Protein AF-A0A499PFH8-F1 (afdb_monomer_lite)

InterPro domains:
  IPR050293 Light-independent protochlorophyllide reductase [PTHR39429] (6-65)

Organism: Thuja occidentalis (NCBI:txid3317)

Sequence (70 aa):
MSLKIDETLTVECETGNYHTFCPISCVSWLYQKIEDSFFLVVGTKTCGYFLQNALGVMIFAEPRLIYLNS

Radius of gyration: 19.7 Å; chains: 1; bounding box: 35×33×57 Å

Structure (mmCIF, N/CA/C/O backbone):
data_AF-A0A499PFH8-F1
#
_entry.id   AF-A0A499PFH8-F1
#
loop_
_atom_site.group_PDB
_atom_site.id
_atom_site.type_symbol
_atom_site.label_atom_id
_atom_site.label_alt_id
_atom_site.label_comp_id
_atom_site.label_asym_id
_atom_site.label_entity_id
_atom_site.label_seq_id
_atom_site.pdbx_PDB_ins_code
_atom_site.Cartn_x
_atom_site.Cartn_y
_atom_site.Cartn_z
_atom_site.occupancy
_atom_site.B_iso_or_equiv
_atom_site.auth_seq_id
_atom_site.auth_comp_id
_atom_site.auth_asym_id
_atom_site.auth_atom_id
_atom_site.pdbx_PDB_model_num
ATOM 1 N N . MET A 1 1 ? -22.542 20.092 -40.505 1.00 39.66 1 MET A N 1
ATOM 2 C CA . MET A 1 1 ? -22.397 18.845 -39.726 1.00 39.66 1 MET A CA 1
ATOM 3 C C . MET A 1 1 ? -20.923 18.478 -39.790 1.00 39.66 1 MET A C 1
ATOM 5 O O . MET A 1 1 ? -20.486 17.971 -40.810 1.00 39.66 1 MET A O 1
ATOM 9 N N . SER A 1 2 ? -20.133 18.935 -38.814 1.00 46.00 2 SER A N 1
ATOM 10 C CA . SER A 1 2 ? -18.669 18.807 -38.859 1.00 46.00 2 SER A CA 1
ATOM 11 C C . SER A 1 2 ? -18.257 17.423 -38.364 1.00 46.00 2 SER A C 1
ATOM 13 O O . SER A 1 2 ? -18.783 16.948 -37.357 1.00 46.00 2 SER A O 1
ATOM 15 N N . LEU A 1 3 ? -17.377 16.775 -39.119 1.00 56.06 3 LEU A N 1
ATOM 16 C CA . LEU A 1 3 ? -16.918 15.403 -38.928 1.00 56.06 3 LEU A CA 1
ATOM 17 C C . LEU A 1 3 ? -16.132 15.297 -37.611 1.00 56.06 3 LEU A C 1
ATOM 19 O O . LEU A 1 3 ? -15.180 16.044 -37.400 1.00 56.06 3 LEU A O 1
ATOM 23 N N . LYS A 1 4 ? -16.539 14.384 -36.720 1.00 61.09 4 LYS A N 1
ATOM 24 C CA . LYS A 1 4 ? -15.743 14.002 -35.545 1.00 61.09 4 LYS A CA 1
ATOM 25 C C . LYS A 1 4 ? -14.523 13.228 -36.041 1.00 61.09 4 LYS A C 1
ATOM 27 O O . LYS A 1 4 ? -14.679 12.136 -36.579 1.00 61.09 4 LYS A O 1
ATOM 32 N N . ILE A 1 5 ? -13.342 13.812 -35.890 1.00 62.59 5 ILE A N 1
ATOM 33 C CA . ILE A 1 5 ? -12.070 13.118 -36.075 1.00 62.59 5 ILE A CA 1
ATOM 34 C C . ILE A 1 5 ? -11.850 12.338 -34.778 1.00 62.59 5 ILE A C 1
ATOM 36 O O . ILE A 1 5 ? -11.591 12.933 -33.736 1.00 62.59 5 ILE A O 1
ATOM 40 N N . ASP A 1 6 ? -12.070 11.027 -34.821 1.00 66.25 6 ASP A N 1
ATOM 41 C CA . ASP A 1 6 ? -11.664 10.122 -33.748 1.00 66.25 6 ASP A CA 1
ATOM 42 C C . ASP A 1 6 ? -10.145 9.962 -33.886 1.00 66.25 6 ASP A C 1
ATOM 44 O O . ASP A 1 6 ? -9.654 9.182 -34.702 1.00 66.25 6 ASP A O 1
ATOM 48 N N . GLU A 1 7 ? -9.393 10.837 -33.215 1.00 70.38 7 GLU A N 1
ATOM 49 C CA . GLU A 1 7 ? -7.937 10.740 -33.157 1.00 70.38 7 GLU A CA 1
ATOM 50 C C . GLU A 1 7 ? -7.585 9.413 -32.482 1.00 70.38 7 GLU A C 1
ATOM 52 O O . GLU A 1 7 ? -7.783 9.229 -31.281 1.00 70.38 7 GLU A O 1
ATOM 57 N N . THR A 1 8 ? -7.084 8.462 -33.268 1.00 75.00 8 THR A N 1
ATOM 58 C CA . THR A 1 8 ? -6.602 7.180 -32.760 1.00 75.00 8 THR A CA 1
ATOM 59 C C . THR A 1 8 ? -5.380 7.433 -31.878 1.00 75.00 8 THR A C 1
ATOM 61 O O . THR A 1 8 ? -4.267 7.576 -32.385 1.00 75.00 8 THR A O 1
ATOM 64 N N . LEU A 1 9 ? -5.593 7.527 -30.563 1.00 82.62 9 LEU A N 1
ATOM 65 C CA . LEU A 1 9 ? -4.536 7.646 -29.560 1.00 82.62 9 LEU A CA 1
ATOM 66 C C . LEU A 1 9 ? -3.578 6.456 -29.685 1.00 82.62 9 LEU A C 1
ATOM 68 O O . LEU A 1 9 ? -3.932 5.315 -29.386 1.00 82.62 9 LEU A O 1
ATOM 72 N N . THR A 1 10 ? -2.355 6.721 -30.136 1.00 82.44 10 THR A N 1
ATOM 73 C CA . THR A 1 10 ? -1.279 5.731 -30.179 1.00 82.44 10 THR A CA 1
ATOM 74 C C . THR A 1 10 ? -0.759 5.504 -28.763 1.00 82.44 10 THR A C 1
ATOM 76 O O . THR A 1 10 ? -0.086 6.365 -28.200 1.00 82.44 10 THR A O 1
ATOM 79 N N . VAL A 1 11 ? -1.102 4.360 -28.168 1.00 85.06 11 VAL A N 1
ATOM 80 C CA . VAL A 1 11 ? -0.592 3.935 -26.858 1.00 85.06 11 VAL A CA 1
ATOM 81 C C . VAL A 1 11 ? 0.694 3.147 -27.068 1.00 85.06 11 VAL A C 1
ATOM 83 O O . VAL A 1 11 ? 0.678 2.079 -27.680 1.00 85.06 11 VAL A O 1
ATOM 86 N N . GLU A 1 12 ? 1.801 3.671 -26.554 1.00 86.94 12 GLU A N 1
ATOM 87 C CA . GLU A 1 12 ? 3.091 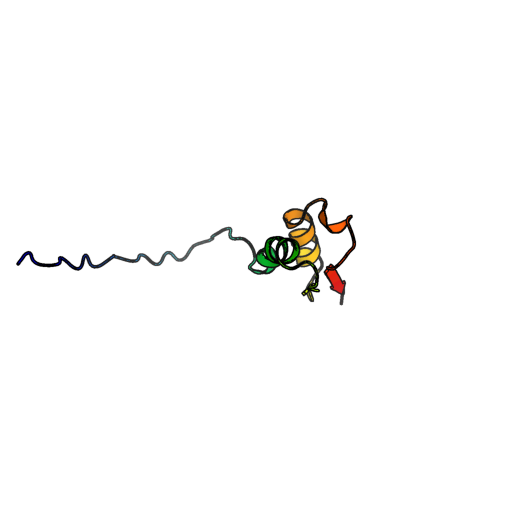2.989 -26.574 1.00 86.94 12 GLU A CA 1
ATOM 88 C C . GLU A 1 12 ? 3.272 2.181 -25.283 1.00 86.94 12 GLU A C 1
ATOM 90 O O . GLU A 1 12 ? 3.140 2.699 -24.174 1.00 86.94 12 GLU A O 1
ATOM 95 N N . CYS A 1 13 ? 3.545 0.884 -25.429 1.00 85.62 13 CYS A N 1
ATOM 96 C CA . CYS A 1 13 ? 3.825 -0.011 -24.312 1.00 85.62 13 CYS A CA 1
ATOM 97 C C . CYS A 1 13 ? 5.335 -0.158 -24.163 1.00 85.62 13 CYS A C 1
ATOM 99 O O . CYS A 1 13 ? 5.968 -0.933 -24.882 1.00 85.62 13 CYS A O 1
ATOM 101 N N . GLU A 1 14 ? 5.915 0.558 -23.212 1.00 87.19 14 GLU A N 1
ATOM 102 C CA . GLU A 1 14 ? 7.319 0.389 -22.876 1.00 87.19 14 GLU A CA 1
ATOM 103 C C . GLU A 1 14 ? 7.497 -0.711 -21.813 1.00 87.19 14 GLU A C 1
ATOM 105 O O . GLU A 1 14 ? 6.796 -0.763 -20.801 1.00 87.19 14 GLU A O 1
ATOM 110 N N . THR A 1 15 ? 8.448 -1.620 -22.046 1.00 84.06 15 THR A N 1
ATOM 111 C CA . THR A 1 15 ? 8.889 -2.601 -21.045 1.00 84.06 15 THR A CA 1
ATOM 112 C C . THR A 1 15 ? 10.229 -2.138 -20.497 1.00 84.06 15 THR A C 1
ATOM 114 O O . THR A 1 15 ? 11.242 -2.184 -21.192 1.00 84.06 15 THR A O 1
ATOM 117 N N . GLY A 1 16 ? 10.233 -1.678 -19.251 1.00 87.69 16 GLY A N 1
ATOM 118 C CA . GLY A 1 16 ? 11.405 -1.104 -18.608 1.00 87.69 16 GLY A CA 1
ATOM 119 C C . GLY A 1 16 ? 11.321 -1.186 -17.091 1.00 87.69 16 GLY A C 1
ATOM 120 O O . GLY A 1 16 ? 10.336 -1.650 -16.516 1.00 87.69 16 GLY A O 1
ATOM 121 N N . ASN A 1 17 ? 12.385 -0.738 -16.433 1.00 89.19 17 ASN A N 1
ATOM 122 C CA . ASN A 1 17 ? 12.397 -0.629 -14.983 1.00 89.19 17 ASN A CA 1
ATOM 123 C C . ASN A 1 17 ? 11.700 0.668 -14.576 1.00 89.19 17 ASN A C 1
ATOM 125 O O . ASN A 1 17 ? 12.257 1.752 -14.735 1.00 89.19 17 ASN A O 1
ATOM 129 N N . TYR A 1 18 ? 10.500 0.542 -14.021 1.00 88.38 18 TYR A N 1
ATOM 130 C CA . TYR A 1 18 ? 9.751 1.662 -13.464 1.00 88.38 18 TYR A CA 1
ATOM 131 C C . TYR A 1 18 ? 9.808 1.619 -11.944 1.00 88.38 18 TYR A C 1
ATOM 133 O O . TYR A 1 18 ? 9.571 0.580 -11.327 1.00 88.38 18 TYR A O 1
ATOM 141 N N . HIS A 1 19 ? 10.093 2.763 -11.329 1.00 88.50 19 HIS A N 1
ATOM 142 C CA . HIS A 1 19 ? 9.985 2.909 -9.887 1.00 88.50 19 HIS A CA 1
ATOM 143 C C . HIS A 1 19 ? 8.590 3.436 -9.553 1.00 88.50 19 HIS A C 1
ATOM 145 O O . HIS A 1 19 ? 8.304 4.620 -9.713 1.00 88.50 19 HIS A O 1
ATOM 151 N N . THR A 1 20 ? 7.711 2.530 -9.130 1.00 88.69 20 THR A N 1
ATOM 152 C CA . THR A 1 20 ? 6.335 2.847 -8.740 1.00 88.69 20 THR A CA 1
ATOM 153 C C . THR A 1 20 ? 6.085 2.440 -7.296 1.00 88.69 20 THR A C 1
ATOM 155 O O . THR A 1 20 ? 6.724 1.528 -6.765 1.00 88.69 20 THR A O 1
ATOM 158 N N . PHE A 1 21 ? 5.147 3.121 -6.644 1.00 87.25 21 PHE A N 1
ATOM 159 C CA . PHE A 1 21 ? 4.728 2.740 -5.305 1.00 87.25 21 PHE A CA 1
ATOM 160 C C . PHE A 1 21 ? 4.006 1.393 -5.340 1.00 87.25 21 PHE A C 1
ATOM 162 O O . PHE A 1 21 ? 3.185 1.126 -6.218 1.00 87.25 21 PHE A O 1
ATOM 169 N N . CYS A 1 22 ? 4.280 0.553 -4.340 1.00 86.69 22 CYS A N 1
ATOM 170 C CA . CYS A 1 22 ? 3.495 -0.654 -4.131 1.00 86.69 22 CYS A CA 1
ATOM 171 C C . CYS A 1 22 ? 2.029 -0.255 -3.879 1.00 86.69 22 CYS A C 1
ATOM 173 O O . CYS A 1 22 ? 1.808 0.673 -3.096 1.00 86.69 22 CYS A O 1
ATOM 175 N N . PRO A 1 23 ? 1.032 -0.952 -4.462 1.00 86.62 23 PRO A N 1
ATOM 176 C CA . PRO A 1 23 ? -0.386 -0.628 -4.291 1.00 86.62 23 PRO A CA 1
ATOM 177 C C . PRO A 1 23 ? -0.837 -0.510 -2.833 1.00 86.62 23 PRO A C 1
ATOM 179 O O . PRO A 1 23 ? -1.805 0.182 -2.546 1.00 86.62 23 PRO A O 1
ATOM 182 N N . ILE A 1 24 ? -0.110 -1.133 -1.903 1.00 85.25 24 ILE A N 1
ATOM 183 C CA . ILE A 1 24 ? -0.362 -1.034 -0.466 1.00 85.25 24 ILE A CA 1
ATOM 184 C C . ILE A 1 24 ? -0.226 0.391 0.097 1.00 85.25 24 ILE A C 1
ATOM 186 O O . ILE A 1 24 ? -0.749 0.673 1.171 1.00 85.25 24 ILE A O 1
ATOM 190 N N . SER A 1 25 ? 0.415 1.315 -0.626 1.00 85.31 25 SER A N 1
ATOM 191 C CA . SER A 1 25 ? 0.469 2.737 -0.258 1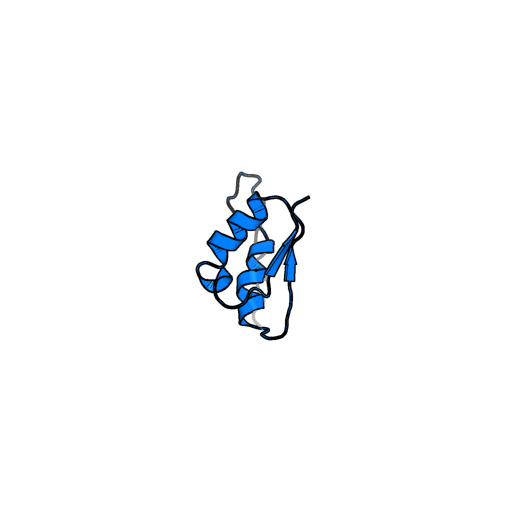.00 85.31 25 SER A CA 1
ATOM 192 C C . SER A 1 25 ? -0.913 3.397 -0.194 1.00 85.31 25 SER A C 1
ATOM 194 O O . SER A 1 25 ? -1.077 4.402 0.496 1.00 85.31 25 SER A O 1
ATOM 196 N N . CYS A 1 26 ? -1.927 2.830 -0.860 1.00 85.50 26 CYS A N 1
ATOM 197 C CA . CYS A 1 26 ? -3.294 3.356 -0.856 1.00 85.50 26 CYS A CA 1
ATOM 198 C C . CYS A 1 26 ? -3.931 3.369 0.543 1.00 85.50 26 CYS A C 1
ATOM 200 O O . CYS A 1 26 ? -4.804 4.196 0.822 1.00 85.50 26 CYS A O 1
ATOM 202 N N . VAL A 1 27 ? -3.453 2.495 1.434 1.00 84.31 27 VAL A N 1
ATOM 203 C CA . VAL A 1 27 ? -3.912 2.384 2.820 1.00 84.31 27 VAL A CA 1
ATOM 204 C C . VAL A 1 27 ? -3.695 3.694 3.576 1.00 84.31 27 VAL A C 1
ATOM 206 O O . VAL A 1 27 ? -4.539 4.061 4.387 1.00 84.31 27 VAL A O 1
ATOM 209 N N . SER A 1 28 ? -2.646 4.460 3.258 1.00 80.88 28 SER A N 1
ATOM 210 C CA . SER A 1 28 ? -2.387 5.757 3.895 1.00 80.88 28 SER A CA 1
ATOM 211 C C . SER A 1 28 ? -3.494 6.774 3.679 1.00 80.88 28 SER A C 1
ATOM 213 O O . SER A 1 28 ? -3.874 7.491 4.602 1.00 80.88 28 SER A O 1
ATOM 215 N N . TRP A 1 29 ? -4.040 6.825 2.469 1.00 83.38 29 TRP A N 1
ATOM 216 C CA . TRP A 1 29 ? -5.129 7.739 2.153 1.00 83.38 29 TRP A CA 1
ATOM 217 C C . TRP A 1 29 ? -6.476 7.217 2.665 1.00 83.38 29 TRP A C 1
ATOM 219 O O . TRP A 1 29 ? -7.268 7.975 3.223 1.00 83.38 29 TRP A O 1
ATOM 229 N N . LEU A 1 30 ? -6.725 5.911 2.524 1.00 84.19 30 LEU A N 1
ATOM 230 C CA . LEU A 1 30 ? -7.952 5.276 3.011 1.00 84.19 30 LEU A CA 1
ATOM 231 C C . LEU A 1 30 ? -8.100 5.389 4.533 1.00 84.19 30 LEU A C 1
ATOM 233 O O . LEU A 1 30 ? -9.199 5.661 5.010 1.00 84.19 30 LEU A O 1
ATOM 237 N N . TYR A 1 31 ? -6.994 5.265 5.270 1.00 80.31 31 TYR A N 1
ATOM 238 C CA . TYR A 1 31 ? -6.948 5.443 6.721 1.00 80.31 31 TYR A CA 1
ATOM 239 C C . TYR A 1 31 ? -7.432 6.828 7.168 1.00 80.31 31 TYR A C 1
ATOM 241 O O . TYR A 1 31 ? -8.109 6.950 8.185 1.00 80.31 31 TYR A O 1
ATOM 249 N N . GLN A 1 32 ? -7.095 7.880 6.414 1.00 80.06 32 GLN A N 1
ATOM 250 C CA . GLN A 1 32 ? -7.550 9.243 6.707 1.00 80.06 32 GLN A CA 1
ATOM 251 C C . GLN A 1 32 ? -9.015 9.461 6.332 1.00 80.06 32 GLN A C 1
ATOM 253 O O . GLN A 1 32 ? -9.690 10.291 6.931 1.00 80.06 32 GLN A O 1
ATOM 258 N N . LYS A 1 33 ? -9.498 8.750 5.311 1.00 84.69 33 LYS A N 1
ATOM 259 C CA . LYS A 1 33 ? -10.837 8.953 4.757 1.00 84.69 33 LYS A CA 1
ATOM 260 C C . LYS A 1 33 ? -11.925 8.188 5.508 1.00 84.69 33 LYS A C 1
ATOM 262 O O . LYS A 1 33 ? -13.072 8.626 5.501 1.00 84.69 33 LYS A O 1
ATOM 267 N N . ILE A 1 34 ? -11.589 7.045 6.101 1.00 84.19 34 ILE A N 1
ATOM 268 C CA . ILE A 1 34 ? -12.542 6.177 6.793 1.00 84.19 34 ILE A CA 1
ATOM 269 C C . ILE A 1 34 ? -12.042 5.958 8.222 1.00 84.19 34 ILE A C 1
ATOM 271 O O . ILE A 1 34 ? -11.210 5.088 8.472 1.00 84.19 34 ILE A O 1
ATOM 275 N N . GLU A 1 35 ? -12.554 6.755 9.158 1.00 79.44 35 GLU A N 1
ATOM 276 C CA . GLU A 1 35 ? -12.098 6.746 10.556 1.00 79.44 35 GLU A CA 1
ATOM 277 C C . GLU A 1 35 ? -12.402 5.426 11.284 1.00 79.44 35 GLU A C 1
ATOM 279 O O . GLU A 1 35 ? -11.605 4.998 12.114 1.00 79.44 35 GLU A O 1
ATOM 284 N N . ASP A 1 36 ? -13.490 4.741 10.918 1.00 81.19 36 ASP A N 1
ATOM 285 C CA . ASP A 1 36 ? -13.930 3.473 11.526 1.00 81.19 36 ASP A CA 1
ATOM 286 C C . ASP A 1 36 ? -13.542 2.245 10.682 1.00 81.19 36 ASP A C 1
ATOM 288 O O . ASP A 1 36 ? -14.310 1.304 10.483 1.00 81.19 36 ASP A O 1
ATOM 292 N N . SER A 1 37 ? -12.346 2.284 10.090 1.00 80.94 37 SER A N 1
ATOM 293 C CA . SER A 1 37 ? -11.815 1.170 9.302 1.00 80.94 37 SER A CA 1
ATOM 294 C C . SER A 1 37 ? -10.524 0.618 9.890 1.00 80.94 37 SER A C 1
ATOM 296 O O . SER A 1 37 ? -9.697 1.341 10.446 1.00 80.94 37 SER A O 1
ATOM 298 N N . PHE A 1 38 ? -10.354 -0.696 9.747 1.00 78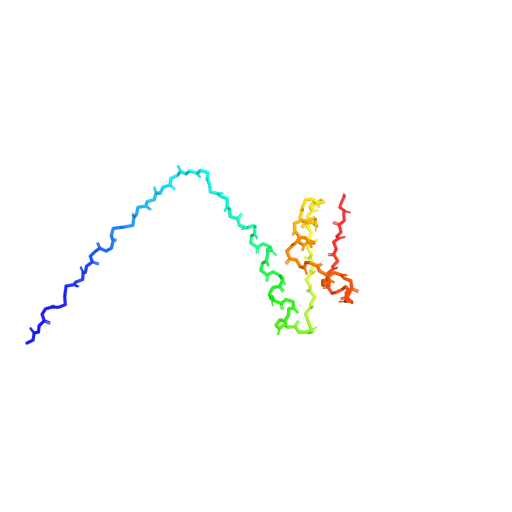.88 38 PHE A N 1
ATOM 299 C CA . PHE A 1 38 ? -9.157 -1.412 10.161 1.00 78.88 38 PHE A CA 1
ATOM 300 C C . PHE A 1 38 ? -8.533 -2.112 8.958 1.00 78.88 38 PHE A C 1
ATOM 302 O O . PHE A 1 38 ? -9.205 -2.850 8.233 1.00 78.88 38 PHE A O 1
ATOM 309 N N . PHE A 1 39 ? -7.234 -1.899 8.764 1.00 78.56 39 PHE A N 1
ATOM 310 C CA . PHE A 1 39 ? -6.478 -2.510 7.678 1.00 78.56 39 PHE A CA 1
ATOM 311 C C . PHE A 1 39 ? -5.470 -3.501 8.265 1.00 78.56 39 PHE A C 1
ATOM 313 O O . PHE A 1 39 ? -4.520 -3.119 8.948 1.00 78.56 39 PHE A O 1
ATOM 320 N N . LEU A 1 40 ? -5.669 -4.792 7.992 1.00 79.69 40 LEU A N 1
ATOM 321 C CA . LEU A 1 40 ? -4.703 -5.832 8.334 1.00 79.69 40 LEU A CA 1
ATOM 322 C C . LEU A 1 40 ? -3.755 -6.048 7.157 1.00 79.69 40 LEU A C 1
ATOM 324 O O . LEU A 1 40 ? -4.168 -6.530 6.102 1.00 79.69 40 LEU A O 1
ATOM 328 N N . VAL A 1 41 ? -2.479 -5.725 7.347 1.00 77.44 41 VAL A N 1
ATOM 329 C CA . VAL A 1 41 ? -1.443 -5.964 6.340 1.00 77.44 41 VAL A CA 1
ATOM 330 C C . VAL A 1 41 ? -0.630 -7.188 6.742 1.00 77.44 41 VAL A C 1
ATOM 332 O O . VAL A 1 41 ? 0.139 -7.149 7.702 1.00 77.44 41 VAL A O 1
ATOM 335 N N . VAL A 1 42 ? -0.780 -8.272 5.980 1.00 79.38 42 VAL A N 1
ATOM 336 C CA . VAL A 1 42 ? 0.043 -9.481 6.111 1.00 79.38 42 VAL A CA 1
ATOM 337 C C . VAL A 1 42 ? 1.154 -9.415 5.071 1.00 79.38 42 VAL A C 1
ATOM 339 O O . VAL A 1 42 ? 0.887 -9.322 3.874 1.00 79.38 42 VAL A O 1
ATOM 342 N N . GLY A 1 43 ? 2.408 -9.435 5.511 1.00 81.56 43 GLY A N 1
ATOM 343 C CA . GLY A 1 43 ? 3.548 -9.288 4.613 1.00 81.56 43 GLY A CA 1
ATOM 344 C C . GLY A 1 43 ? 4.873 -9.558 5.306 1.00 81.56 43 GLY A C 1
ATOM 345 O O . GLY A 1 43 ? 4.914 -10.220 6.338 1.00 81.56 43 GLY A O 1
ATOM 346 N N . THR A 1 44 ? 5.957 -9.044 4.722 1.00 83.00 44 THR A N 1
ATOM 347 C CA . THR A 1 44 ? 7.308 -9.091 5.305 1.00 83.00 44 THR A CA 1
ATOM 348 C C . THR A 1 44 ? 7.724 -7.714 5.826 1.00 83.00 44 THR A C 1
ATOM 350 O O . THR A 1 44 ? 7.061 -6.705 5.570 1.00 83.00 44 THR A O 1
ATOM 353 N N . LYS A 1 45 ? 8.815 -7.661 6.608 1.00 81.06 45 LYS A N 1
ATOM 354 C CA . LYS A 1 45 ? 9.243 -6.436 7.306 1.00 81.06 45 LYS A CA 1
ATOM 355 C C . LYS A 1 45 ? 9.423 -5.249 6.350 1.00 81.06 45 LYS A C 1
ATOM 357 O O . LYS A 1 45 ? 9.215 -4.111 6.752 1.00 81.06 45 LYS A O 1
ATOM 362 N N . THR A 1 46 ? 9.744 -5.506 5.082 1.00 84.62 46 THR A N 1
ATOM 363 C CA . THR A 1 46 ? 9.847 -4.489 4.026 1.00 84.62 46 THR A CA 1
ATOM 364 C C . THR A 1 46 ? 8.519 -3.776 3.758 1.00 84.62 46 THR A C 1
ATOM 366 O O . THR A 1 46 ? 8.523 -2.560 3.585 1.00 84.62 46 THR A O 1
ATOM 369 N N . CYS A 1 47 ? 7.379 -4.476 3.804 1.00 81.31 47 CYS A N 1
ATOM 370 C CA . CYS A 1 47 ? 6.050 -3.865 3.688 1.00 81.31 47 CYS A CA 1
ATOM 371 C C . CYS A 1 47 ? 5.739 -2.956 4.885 1.00 81.31 47 CYS A C 1
ATOM 373 O O . CYS A 1 47 ? 5.215 -1.860 4.700 1.00 81.31 47 CYS A O 1
ATOM 375 N N . GLY A 1 48 ? 6.107 -3.385 6.098 1.00 79.19 48 GLY A N 1
ATOM 376 C CA . GLY A 1 48 ? 5.970 -2.575 7.312 1.00 79.19 48 GLY A CA 1
ATOM 377 C C . GLY A 1 48 ? 6.808 -1.296 7.251 1.00 79.19 48 GLY A C 1
ATOM 378 O O . GLY A 1 48 ? 6.288 -0.210 7.494 1.00 79.19 48 GLY A O 1
ATOM 379 N N . TYR A 1 49 ? 8.075 -1.402 6.836 1.00 81.00 49 TYR A N 1
ATOM 380 C CA . TYR A 1 49 ? 8.942 -0.239 6.624 1.00 81.00 49 TYR A CA 1
ATOM 381 C C . TYR A 1 49 ? 8.401 0.698 5.543 1.00 81.00 49 TYR A C 1
ATOM 383 O O . TYR A 1 49 ? 8.379 1.910 5.743 1.00 81.00 49 TYR A O 1
ATOM 391 N N . PHE A 1 50 ? 7.937 0.165 4.414 1.00 84.12 50 PHE A N 1
ATOM 392 C CA . PHE A 1 50 ? 7.351 0.967 3.343 1.00 84.12 50 PHE A CA 1
ATOM 393 C C . PHE A 1 50 ? 6.148 1.781 3.834 1.00 84.12 50 PHE A C 1
ATOM 395 O O . PHE A 1 50 ? 6.096 2.993 3.632 1.00 84.12 50 PHE A O 1
ATOM 402 N N . LEU A 1 51 ? 5.221 1.132 4.542 1.00 77.94 51 LEU A N 1
ATOM 403 C CA . LEU A 1 51 ? 4.048 1.791 5.110 1.00 77.94 51 LEU A CA 1
ATOM 404 C C . LEU A 1 51 ? 4.422 2.821 6.173 1.00 77.94 51 LEU A C 1
ATOM 406 O O . LEU A 1 51 ? 3.842 3.892 6.187 1.00 77.94 51 LEU A O 1
ATOM 410 N N . GLN A 1 52 ? 5.420 2.562 7.012 1.00 76.50 52 GLN A N 1
ATOM 411 C CA . GLN A 1 52 ? 5.884 3.523 8.016 1.00 76.50 52 GLN A CA 1
ATOM 412 C 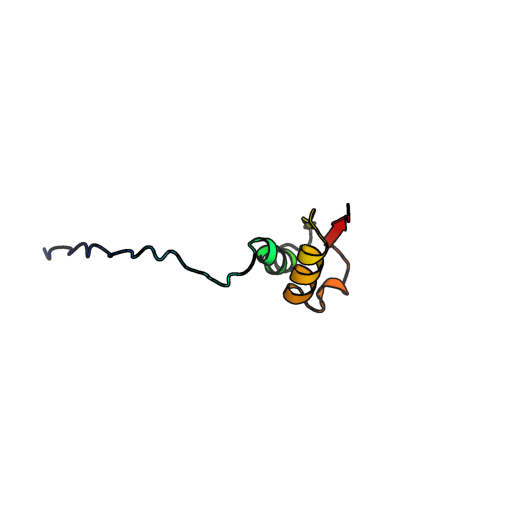C . GLN A 1 52 ? 6.483 4.788 7.380 1.00 76.50 52 GLN A C 1
ATOM 414 O O . GLN A 1 52 ? 6.233 5.893 7.852 1.00 76.50 52 GLN A O 1
ATOM 419 N N . ASN A 1 53 ? 7.188 4.642 6.255 1.00 75.44 53 ASN A N 1
ATOM 420 C CA . ASN A 1 53 ? 7.667 5.778 5.465 1.00 75.44 53 ASN A CA 1
ATOM 421 C C . ASN A 1 53 ? 6.524 6.505 4.727 1.00 75.44 53 ASN A C 1
ATOM 423 O O . ASN A 1 53 ? 6.566 7.725 4.599 1.00 75.44 53 ASN A O 1
ATOM 427 N N . ALA A 1 54 ? 5.496 5.783 4.268 1.00 74.00 54 ALA A N 1
ATOM 428 C CA . ALA A 1 54 ?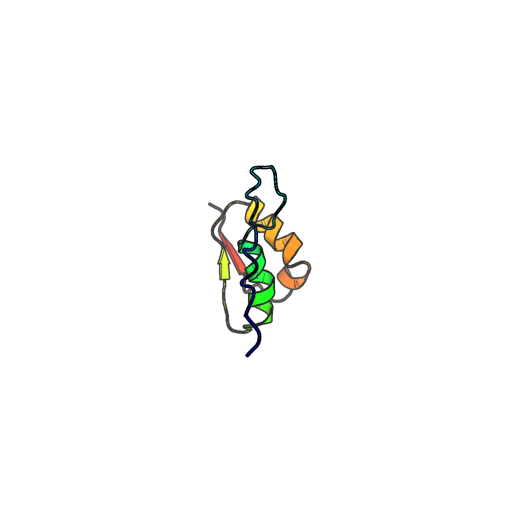 4.357 6.353 3.541 1.00 74.00 54 ALA A CA 1
ATOM 429 C C . ALA A 1 54 ? 3.285 6.992 4.449 1.00 74.00 54 ALA A C 1
ATOM 431 O O . ALA A 1 54 ? 2.611 7.932 4.040 1.00 74.00 54 ALA A O 1
ATOM 432 N N . LEU A 1 55 ? 3.096 6.467 5.661 1.00 71.56 55 LEU A N 1
ATOM 433 C CA . LEU A 1 55 ? 2.152 6.942 6.682 1.00 71.56 55 LEU A CA 1
ATOM 434 C C . LEU A 1 55 ? 2.783 7.992 7.609 1.00 71.56 55 LEU A C 1
ATOM 436 O O . LEU A 1 55 ? 2.072 8.683 8.338 1.00 71.56 55 LEU A O 1
ATOM 440 N N . GLY A 1 56 ? 4.114 8.104 7.612 1.00 69.56 56 GLY A N 1
ATOM 441 C CA . GLY A 1 56 ? 4.858 9.031 8.460 1.00 69.56 56 GLY A CA 1
ATOM 442 C C . GLY A 1 56 ? 4.512 8.887 9.949 1.00 69.56 56 GLY A C 1
ATOM 443 O O . GLY A 1 56 ? 4.424 7.786 10.492 1.00 69.56 56 GLY A O 1
ATOM 444 N N . VAL A 1 57 ? 4.281 10.026 10.611 1.00 49.28 57 VAL A N 1
ATOM 445 C CA . VAL A 1 57 ? 3.955 10.137 12.050 1.00 49.28 57 VAL A CA 1
ATOM 446 C C . VAL A 1 57 ? 2.613 9.505 12.448 1.00 49.28 57 VAL A C 1
ATOM 448 O O . VAL A 1 57 ? 2.317 9.395 13.635 1.00 49.28 57 VAL A O 1
ATOM 451 N N . MET A 1 58 ? 1.800 9.063 11.483 1.00 51.12 58 MET A N 1
ATOM 452 C CA . MET A 1 58 ? 0.447 8.559 11.732 1.00 51.12 58 MET A CA 1
ATOM 453 C C . MET A 1 58 ? 0.429 7.165 12.382 1.00 51.12 58 MET A C 1
ATOM 455 O O . MET A 1 58 ? -0.563 6.804 13.003 1.00 51.12 58 MET A O 1
ATOM 459 N N . ILE A 1 59 ? 1.545 6.421 12.348 1.00 53.47 59 ILE A N 1
ATOM 460 C CA . ILE A 1 59 ? 1.705 5.161 13.105 1.00 53.47 59 ILE A CA 1
ATOM 461 C C . ILE A 1 59 ? 1.749 5.396 14.632 1.00 53.47 59 ILE A C 1
ATOM 463 O O . ILE A 1 59 ? 1.487 4.472 15.399 1.00 53.47 59 ILE A O 1
ATOM 467 N N . PHE A 1 60 ? 2.024 6.624 15.090 1.00 43.06 60 PHE A N 1
ATOM 468 C CA . PHE A 1 60 ? 2.063 6.976 16.518 1.00 43.06 60 PHE A CA 1
ATOM 469 C C . PHE A 1 60 ? 0.729 7.493 17.085 1.00 43.06 60 PHE A C 1
ATOM 471 O O . PHE A 1 60 ? 0.602 7.611 18.303 1.00 43.06 60 PHE A O 1
ATOM 478 N N . ALA A 1 61 ? -0.265 7.779 16.240 1.00 41.44 61 ALA A N 1
ATOM 479 C CA . ALA A 1 61 ? -1.586 8.244 16.658 1.00 41.44 61 ALA A CA 1
ATOM 480 C C . ALA A 1 61 ? -2.611 7.112 16.468 1.00 41.44 61 ALA A C 1
ATOM 482 O O . ALA A 1 61 ? -3.168 6.972 15.385 1.00 41.44 61 ALA A O 1
ATOM 483 N N . GLU A 1 62 ? -2.798 6.304 17.520 1.00 46.38 62 GLU A N 1
ATOM 484 C CA . GLU A 1 62 ? -3.736 5.167 17.629 1.00 46.38 62 GLU A CA 1
ATOM 485 C C . GLU A 1 62 ? -3.636 4.120 16.499 1.00 46.38 62 GLU A C 1
ATOM 487 O O . GLU A 1 62 ? -4.153 4.321 15.401 1.00 46.38 62 GLU A O 1
ATOM 492 N N . PRO A 1 63 ? -3.013 2.949 16.735 1.00 55.12 63 PRO A N 1
ATOM 493 C CA . PRO A 1 63 ? -2.683 2.032 15.653 1.00 55.12 63 PRO A CA 1
ATOM 494 C C . PRO A 1 63 ? -3.931 1.279 15.163 1.00 55.12 63 PRO A C 1
ATOM 496 O O . PRO A 1 63 ? -4.216 0.177 15.623 1.00 55.12 63 PRO A O 1
ATOM 499 N N . ARG A 1 64 ? -4.650 1.814 14.163 1.00 57.78 64 ARG A N 1
ATOM 500 C CA . ARG A 1 64 ? -5.650 1.038 13.381 1.00 57.78 64 ARG A CA 1
ATOM 501 C C . ARG A 1 64 ? -5.009 0.204 12.257 1.00 57.78 64 ARG A C 1
ATOM 503 O O . ARG A 1 64 ? -5.683 -0.252 11.336 1.00 57.78 64 ARG A O 1
ATOM 510 N N . LEU A 1 65 ? -3.691 0.013 12.339 1.00 54.62 65 LEU A N 1
ATOM 511 C CA . LEU A 1 65 ? -2.863 -0.789 11.445 1.00 54.62 65 LEU A CA 1
ATOM 512 C C . LEU A 1 65 ? -2.022 -1.747 12.286 1.00 54.62 65 LEU A C 1
ATOM 514 O O . LEU A 1 65 ? -1.188 -1.311 13.079 1.00 54.62 65 LEU A O 1
ATOM 518 N N . ILE A 1 66 ? -2.225 -3.050 12.099 1.00 59.34 66 ILE A N 1
ATOM 519 C CA . ILE A 1 66 ? -1.412 -4.095 12.731 1.00 59.34 66 ILE A CA 1
ATOM 520 C C . ILE A 1 66 ? -0.681 -4.856 11.632 1.00 59.34 66 ILE A C 1
ATOM 522 O O . ILE A 1 66 ? -1.274 -5.273 10.637 1.00 59.34 66 ILE A O 1
ATOM 526 N N . TYR A 1 67 ? 0.619 -5.037 11.832 1.00 58.28 67 TYR A N 1
ATOM 527 C CA . TYR A 1 67 ? 1.468 -5.853 10.980 1.00 58.28 67 TYR A CA 1
ATOM 528 C C . TYR A 1 67 ? 1.842 -7.133 11.741 1.00 58.28 67 TYR A C 1
ATOM 530 O O . TYR A 1 67 ? 2.470 -7.075 12.800 1.00 58.28 67 TYR A O 1
ATOM 538 N N . LEU A 1 68 ? 1.439 -8.291 11.215 1.00 46.09 68 LEU A N 1
ATOM 539 C CA . LEU A 1 68 ? 1.809 -9.605 11.747 1.00 46.09 68 LEU A CA 1
ATOM 540 C C . LEU A 1 68 ? 3.088 -10.075 11.045 1.00 46.09 68 LEU A C 1
ATOM 542 O O . LEU A 1 68 ? 3.097 -10.273 9.832 1.00 46.09 68 LEU A O 1
ATOM 546 N N . ASN A 1 69 ? 4.175 -10.236 11.808 1.00 52.44 69 ASN A N 1
ATOM 547 C CA . ASN A 1 69 ? 5.357 -10.946 11.324 1.00 52.44 69 ASN A CA 1
ATOM 548 C C . ASN A 1 69 ? 5.044 -12.442 11.339 1.00 52.44 69 ASN A C 1
ATOM 550 O O . ASN A 1 69 ? 4.715 -12.973 12.400 1.00 52.44 69 ASN A O 1
ATOM 554 N N . SER A 1 70 ? 5.192 -13.102 10.192 1.00 47.38 70 SER A N 1
ATOM 555 C CA . SER A 1 70 ?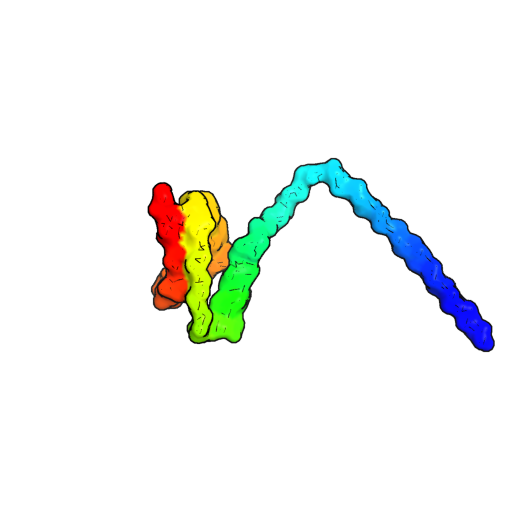 5.532 -14.524 10.197 1.00 47.38 70 SER A CA 1
ATOM 556 C C . SER A 1 70 ? 7.018 -14.719 10.477 1.00 47.38 70 SER A C 1
ATOM 558 O O . SER A 1 70 ? 7.811 -13.775 10.227 1.00 47.38 70 SER A O 1
#

Secondary structure (DSSP, 8-state):
---------------S------GGGHHHHHHHH-TT--EEEEE-HHHHHHHHHHHGGGGGS---EEEEE-

Foldseek 3Di:
DDDDDPPPDDDDDDDDDDDDQDPLLVVLVVCVVDVPDADEDEDAVVSVVSNCVSNPCVCVPDHSYDYDHD

pLDDT: mean 73.49, std 14.46, range [39.66, 89.19]